Protein AF-A0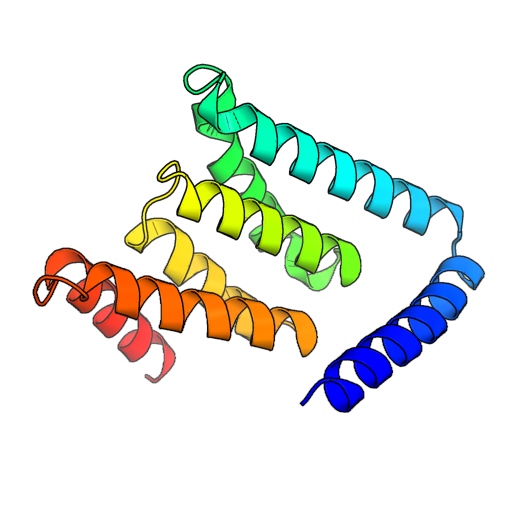A9P3KG91-F1 (afdb_monomer)

Structure (mmCIF, N/CA/C/O backbone):
data_AF-A0A9P3KG91-F1
#
_entry.id   AF-A0A9P3KG91-F1
#
loop_
_atom_site.group_PDB
_atom_site.id
_atom_site.type_symbol
_atom_site.label_atom_id
_atom_site.label_alt_id
_atom_site.label_comp_id
_atom_site.label_asym_id
_atom_site.label_entity_id
_atom_site.label_seq_id
_atom_site.pdbx_PDB_ins_code
_atom_site.Cartn_x
_atom_site.Cartn_y
_atom_site.Cartn_z
_atom_site.occupancy
_atom_site.B_iso_or_equiv
_atom_site.auth_seq_id
_atom_site.auth_comp_id
_atom_site.auth_asym_id
_atom_site.auth_atom_id
_atom_site.pdbx_PDB_model_num
ATOM 1 N N . MET A 1 1 ? 12.345 22.957 4.078 1.00 44.72 1 MET A N 1
ATOM 2 C CA . MET A 1 1 ? 11.760 21.633 3.743 1.00 44.72 1 MET A CA 1
ATOM 3 C C . MET A 1 1 ? 11.372 21.457 2.267 1.00 44.72 1 MET A C 1
ATOM 5 O O . MET A 1 1 ? 11.384 20.320 1.821 1.00 44.72 1 MET A O 1
ATOM 9 N N . ALA A 1 2 ? 11.092 22.513 1.487 1.00 42.31 2 ALA A N 1
ATOM 10 C CA . ALA A 1 2 ? 10.713 22.384 0.067 1.00 42.31 2 ALA A CA 1
ATOM 11 C C . ALA A 1 2 ? 11.855 21.933 -0.880 1.00 42.31 2 ALA A C 1
ATOM 13 O O . ALA A 1 2 ? 11.614 21.184 -1.823 1.00 42.31 2 ALA A O 1
ATOM 14 N N . ALA A 1 3 ? 13.110 22.306 -0.598 1.00 40.12 3 ALA A N 1
ATOM 15 C CA . ALA A 1 3 ? 14.257 21.989 -1.463 1.00 40.12 3 ALA A CA 1
ATOM 16 C C . ALA A 1 3 ? 14.585 20.481 -1.558 1.00 40.12 3 ALA A C 1
ATOM 18 O O . ALA A 1 3 ? 15.027 20.007 -2.601 1.00 40.12 3 ALA A O 1
ATOM 19 N N . ALA A 1 4 ? 14.312 19.706 -0.501 1.00 43.53 4 ALA A N 1
ATOM 20 C CA . ALA A 1 4 ? 14.566 18.261 -0.479 1.00 43.53 4 ALA A CA 1
ATOM 21 C C . ALA A 1 4 ? 13.534 17.450 -1.289 1.00 43.53 4 ALA A C 1
ATOM 23 O O . ALA A 1 4 ? 13.843 16.362 -1.766 1.00 43.53 4 ALA A O 1
ATOM 24 N N . ALA A 1 5 ? 12.315 17.976 -1.463 1.00 45.81 5 ALA A N 1
ATOM 25 C CA . ALA A 1 5 ? 11.298 17.362 -2.318 1.00 45.81 5 ALA A CA 1
ATOM 26 C C . ALA A 1 5 ? 11.582 17.628 -3.809 1.00 45.81 5 ALA A C 1
ATOM 28 O O . ALA A 1 5 ? 11.391 16.745 -4.640 1.00 45.81 5 ALA A O 1
ATOM 29 N N . ALA A 1 6 ? 12.112 18.813 -4.135 1.00 44.47 6 ALA A N 1
ATOM 30 C CA . ALA A 1 6 ? 12.484 19.181 -5.500 1.00 44.47 6 ALA A CA 1
ATOM 31 C C . ALA A 1 6 ? 13.698 18.389 -6.026 1.00 44.47 6 ALA A C 1
ATOM 33 O O . ALA A 1 6 ? 13.702 17.977 -7.185 1.00 44.47 6 ALA A O 1
ATOM 34 N N . SER A 1 7 ? 14.704 18.110 -5.182 1.00 46.62 7 SER A N 1
ATOM 35 C CA . SER A 1 7 ? 15.868 17.316 -5.612 1.00 46.62 7 SER A CA 1
ATOM 36 C C . SER A 1 7 ? 15.528 15.837 -5.840 1.00 46.62 7 SER A C 1
ATOM 38 O O . SER A 1 7 ? 16.152 15.194 -6.681 1.00 46.62 7 SER A O 1
ATOM 40 N N . ALA A 1 8 ? 14.521 15.305 -5.134 1.00 53.03 8 ALA A N 1
ATOM 41 C CA . ALA A 1 8 ? 13.988 13.969 -5.392 1.00 53.03 8 ALA A CA 1
ATOM 42 C C . ALA A 1 8 ? 13.298 13.903 -6.765 1.00 53.03 8 ALA A C 1
ATOM 44 O O . ALA A 1 8 ? 13.5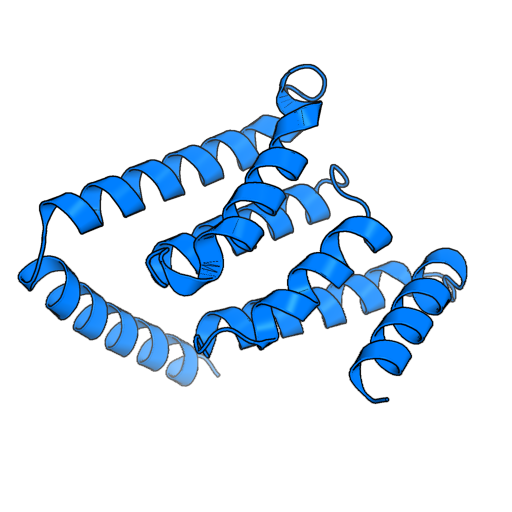84 12.998 -7.543 1.00 53.03 8 ALA A O 1
ATOM 45 N N . ALA A 1 9 ? 12.489 14.914 -7.103 1.00 55.16 9 ALA A N 1
ATOM 46 C CA . ALA A 1 9 ? 11.792 14.984 -8.386 1.00 55.16 9 ALA A CA 1
ATOM 47 C C . ALA A 1 9 ? 12.746 15.094 -9.591 1.00 55.16 9 ALA A C 1
ATOM 49 O O . ALA A 1 9 ? 12.507 14.465 -10.617 1.00 55.16 9 ALA A O 1
ATOM 50 N N . LEU A 1 10 ? 13.843 15.855 -9.477 1.00 52.62 10 LEU A N 1
ATOM 51 C CA . LEU A 1 10 ? 14.812 16.020 -10.572 1.00 52.62 10 LEU A CA 1
ATOM 52 C C . LEU A 1 10 ? 15.650 14.750 -10.810 1.00 52.62 10 LEU A C 1
ATOM 54 O O . LEU A 1 10 ? 15.933 14.393 -11.953 1.00 52.62 10 LEU A O 1
ATOM 58 N N . GLY A 1 11 ? 16.007 14.044 -9.731 1.00 59.59 11 GLY A N 1
ATOM 59 C CA . GLY A 1 11 ? 16.664 12.737 -9.807 1.00 59.59 11 GLY A CA 1
ATOM 60 C C . GLY A 1 11 ? 15.753 11.660 -10.401 1.00 59.59 11 GLY A C 1
ATOM 61 O O . GLY A 1 11 ? 16.201 10.875 -11.237 1.00 59.59 11 GLY A O 1
ATOM 62 N N . ASP A 1 12 ? 14.468 11.674 -10.038 1.00 64.44 12 ASP A N 1
ATOM 63 C CA . ASP A 1 12 ? 13.455 10.815 -10.651 1.00 64.44 12 ASP A CA 1
ATOM 64 C C . ASP A 1 12 ? 13.302 11.124 -12.146 1.00 64.44 12 ASP A C 1
ATOM 66 O O . ASP A 1 12 ? 13.239 10.195 -12.946 1.00 64.44 12 ASP A O 1
ATOM 70 N N . LEU A 1 13 ? 13.325 12.403 -12.547 1.00 64.19 13 LEU A N 1
ATOM 71 C CA . LEU A 1 13 ? 13.203 12.821 -13.949 1.00 64.19 13 LEU A CA 1
ATOM 72 C C . LEU A 1 13 ? 14.382 12.347 -14.818 1.00 64.19 13 LEU A C 1
ATOM 74 O O . LEU A 1 13 ? 14.179 11.908 -15.947 1.00 64.19 13 LEU A O 1
ATOM 78 N N . LEU A 1 14 ? 15.610 12.402 -14.297 1.00 65.38 14 LEU A N 1
ATOM 79 C CA . LEU A 1 14 ? 16.804 11.924 -15.004 1.00 65.38 14 LEU A CA 1
ATOM 80 C C . LEU A 1 14 ? 16.838 10.395 -15.123 1.00 65.38 14 LEU A C 1
ATOM 82 O O . LEU A 1 14 ? 17.196 9.866 -16.177 1.00 65.38 14 LEU A O 1
ATOM 86 N N . LEU A 1 15 ? 16.426 9.679 -14.072 1.00 64.94 15 LEU A N 1
ATOM 87 C CA . LEU A 1 15 ? 16.254 8.225 -14.129 1.00 64.94 15 LEU A CA 1
ATOM 88 C C . LEU A 1 15 ? 15.154 7.835 -15.122 1.00 64.94 15 LEU A C 1
ATOM 90 O O . LEU A 1 15 ? 15.358 6.932 -15.929 1.00 64.94 15 LEU A O 1
ATOM 94 N N . LEU A 1 16 ? 14.040 8.568 -15.126 1.00 62.56 16 LEU A N 1
ATOM 95 C CA . LEU A 1 16 ? 12.936 8.411 -16.073 1.00 62.56 16 LEU A CA 1
ATOM 96 C C . LEU A 1 16 ? 13.380 8.611 -17.523 1.00 62.56 16 LEU A C 1
ATOM 98 O O . LEU A 1 16 ? 13.061 7.793 -18.381 1.00 62.56 16 LEU A O 1
ATOM 102 N N . GLN A 1 17 ? 14.168 9.651 -17.800 1.00 63.22 17 GLN A N 1
ATOM 103 C CA . GLN A 1 17 ? 14.745 9.873 -19.127 1.00 63.22 17 GLN A CA 1
ATOM 104 C C . GLN A 1 17 ? 15.711 8.753 -19.539 1.00 63.22 17 GLN A C 1
ATOM 106 O O . GLN A 1 17 ? 15.759 8.384 -20.711 1.00 63.22 17 GLN A O 1
ATOM 111 N N . GLY A 1 18 ? 16.473 8.197 -18.593 1.00 65.00 18 GLY A N 1
ATOM 112 C CA . GLY A 1 18 ? 17.359 7.057 -18.839 1.00 65.00 18 GLY A CA 1
ATOM 113 C C . GLY A 1 18 ? 16.609 5.751 -19.127 1.00 65.00 18 GLY A C 1
ATOM 114 O O . GLY A 1 18 ? 17.042 4.978 -19.979 1.00 65.00 18 GLY A O 1
ATOM 115 N N . GLN A 1 19 ? 15.478 5.517 -18.458 1.00 60.00 19 GLN A N 1
ATOM 116 C CA . GLN A 1 19 ? 14.637 4.331 -18.657 1.00 60.00 19 GLN A CA 1
ATOM 117 C C . GLN A 1 19 ? 13.824 4.413 -19.954 1.00 60.00 19 GLN A C 1
ATOM 119 O O . GLN A 1 19 ? 13.860 3.467 -20.738 1.00 60.00 19 GLN A O 1
ATOM 124 N N . ALA A 1 20 ? 13.230 5.573 -20.257 1.00 58.66 20 ALA A N 1
ATOM 125 C CA . ALA A 1 20 ? 12.562 5.826 -21.536 1.00 58.66 20 ALA A CA 1
ATOM 126 C C . ALA A 1 20 ? 13.513 5.708 -22.745 1.00 58.66 20 ALA A C 1
ATOM 128 O O . ALA A 1 20 ? 13.070 5.440 -23.854 1.00 58.66 20 ALA A O 1
ATOM 129 N N . LYS A 1 21 ? 14.828 5.888 -22.552 1.00 59.41 21 LYS A N 1
ATOM 130 C CA . LYS A 1 21 ? 15.834 5.686 -23.608 1.00 59.41 21 LYS A CA 1
ATOM 131 C C . LYS A 1 21 ? 16.197 4.218 -23.868 1.00 59.41 21 LYS A C 1
ATOM 133 O O . LYS A 1 21 ? 16.748 3.946 -24.929 1.00 59.41 21 LYS A O 1
ATOM 138 N N . ARG A 1 22 ? 15.966 3.297 -22.922 1.00 66.06 22 ARG A N 1
ATOM 139 C CA . ARG A 1 22 ? 16.331 1.870 -23.066 1.00 66.06 22 ARG A CA 1
ATOM 140 C C . ARG A 1 22 ? 15.218 1.035 -23.694 1.00 66.06 22 ARG A C 1
ATOM 142 O O . ARG A 1 22 ? 15.528 0.183 -24.515 1.00 66.06 22 ARG A O 1
ATOM 149 N N . ASP A 1 23 ? 13.971 1.302 -23.317 1.00 75.44 23 ASP A N 1
ATOM 150 C CA . ASP A 1 23 ? 12.772 0.722 -23.928 1.00 75.44 23 ASP A CA 1
ATOM 151 C C . ASP A 1 23 ? 11.595 1.710 -23.779 1.00 75.44 23 ASP A C 1
ATOM 153 O O . ASP A 1 23 ? 10.930 1.746 -22.738 1.00 75.44 23 ASP A O 1
ATOM 157 N N . PRO A 1 24 ? 11.392 2.601 -24.765 1.00 75.38 24 PRO A N 1
ATOM 158 C CA . PRO A 1 24 ? 10.370 3.639 -24.688 1.00 75.38 24 PRO A CA 1
ATOM 159 C C . PRO A 1 24 ? 8.939 3.096 -24.739 1.00 75.38 24 PRO A C 1
ATOM 161 O O . PRO A 1 24 ? 8.061 3.725 -24.149 1.00 75.38 24 PRO A O 1
ATOM 164 N N . GLU A 1 25 ? 8.695 1.977 -25.426 1.00 79.38 25 GLU A N 1
ATOM 165 C CA . GLU A 1 25 ? 7.342 1.427 -25.582 1.00 79.38 25 GLU A CA 1
ATOM 166 C C . GLU A 1 25 ? 6.915 0.666 -24.323 1.00 79.38 25 GLU A C 1
ATOM 168 O O . GLU A 1 25 ? 5.877 0.995 -23.753 1.00 79.38 25 GLU A O 1
ATOM 173 N N . GLY A 1 26 ? 7.761 -0.218 -23.776 1.00 81.00 26 GLY A N 1
ATOM 174 C CA . GLY A 1 26 ? 7.441 -0.919 -22.523 1.00 81.00 26 GLY A CA 1
ATOM 175 C C . GLY A 1 26 ? 7.204 0.038 -21.344 1.00 81.00 26 GLY A C 1
ATOM 176 O O . GLY A 1 26 ? 6.294 -0.148 -20.535 1.00 81.00 26 GLY A O 1
ATOM 177 N N . TYR A 1 27 ? 7.956 1.143 -21.278 1.00 82.00 27 TYR A N 1
ATOM 178 C CA . TYR A 1 27 ? 7.719 2.181 -20.272 1.00 82.00 27 TYR A CA 1
ATOM 179 C C . TYR A 1 27 ? 6.366 2.900 -20.453 1.00 82.00 27 TYR A C 1
ATOM 181 O O . TYR A 1 27 ? 5.729 3.276 -19.462 1.00 82.00 27 TYR A O 1
ATOM 189 N N . ARG A 1 28 ? 5.923 3.127 -21.698 1.00 85.12 28 ARG A N 1
ATOM 190 C CA . ARG A 1 28 ? 4.608 3.728 -21.979 1.00 85.12 28 ARG A CA 1
ATOM 191 C C . ARG A 1 28 ? 3.483 2.798 -21.555 1.00 85.12 28 ARG A C 1
ATOM 193 O O . ARG A 1 28 ? 2.586 3.267 -20.863 1.00 85.12 28 ARG A O 1
ATOM 200 N N . GLU A 1 29 ? 3.578 1.513 -21.880 1.00 88.50 29 GLU A N 1
ATOM 201 C CA . GLU A 1 29 ? 2.587 0.503 -21.491 1.00 88.50 29 GLU A CA 1
ATOM 202 C C . GLU A 1 29 ? 2.428 0.432 -19.964 1.00 88.50 29 GLU A C 1
ATOM 204 O O . GLU A 1 29 ? 1.316 0.547 -19.443 1.00 88.50 29 GLU A O 1
ATOM 209 N N . ASP A 1 30 ? 3.540 0.362 -19.222 1.00 89.38 30 ASP A N 1
ATOM 210 C CA . ASP A 1 30 ? 3.531 0.374 -17.753 1.00 89.38 30 ASP A CA 1
ATOM 211 C C . ASP A 1 30 ? 2.898 1.649 -17.178 1.00 89.38 30 ASP A C 1
ATOM 213 O O . ASP A 1 30 ? 2.228 1.626 -16.138 1.00 89.38 30 ASP A O 1
ATOM 217 N N . LYS A 1 31 ? 3.134 2.790 -17.831 1.00 89.12 31 LYS A N 1
ATOM 218 C CA . LYS A 1 31 ? 2.568 4.074 -17.419 1.00 89.12 31 LYS A CA 1
ATOM 219 C C . L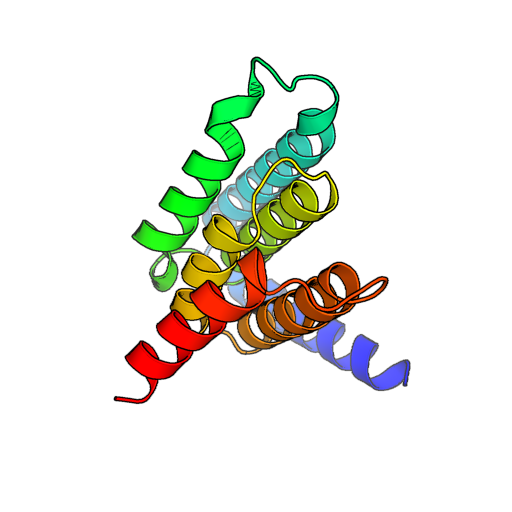YS A 1 31 ? 1.067 4.120 -17.676 1.00 89.12 31 LYS A C 1
ATOM 221 O O . LYS A 1 31 ? 0.326 4.491 -16.771 1.00 89.12 31 LYS A O 1
ATOM 226 N N . GLU A 1 32 ? 0.625 3.752 -18.871 1.00 92.75 32 GLU A N 1
ATOM 227 C CA . GLU A 1 32 ? -0.790 3.728 -19.249 1.00 92.75 32 GLU A CA 1
ATOM 228 C C . GLU A 1 32 ? -1.582 2.767 -18.365 1.00 92.75 32 GLU A C 1
ATOM 230 O O . GLU A 1 32 ? -2.648 3.122 -17.860 1.00 92.75 32 GLU A O 1
ATOM 235 N N . PHE A 1 33 ? -1.019 1.591 -18.085 1.00 94.25 33 PHE A N 1
ATOM 236 C CA . PHE A 1 33 ? -1.607 0.643 -17.151 1.00 94.25 33 PHE A CA 1
ATOM 237 C C . PHE A 1 33 ? -1.703 1.224 -15.733 1.00 94.25 33 PHE A C 1
ATOM 239 O O . PHE A 1 33 ? -2.761 1.162 -15.105 1.00 94.25 33 PHE A O 1
ATOM 246 N N . GLY A 1 34 ? -0.632 1.848 -15.231 1.00 94.38 34 GLY A N 1
ATOM 247 C CA . GLY A 1 34 ? -0.647 2.523 -13.931 1.00 94.38 34 GLY A CA 1
ATOM 248 C C . GLY A 1 34 ? -1.704 3.631 -13.841 1.00 94.38 34 GLY A C 1
ATOM 249 O O . GLY A 1 34 ? -2.443 3.700 -12.856 1.00 94.38 34 GLY A O 1
ATOM 250 N N . ASP A 1 35 ? -1.822 4.451 -14.886 1.00 93.81 35 ASP A N 1
ATOM 251 C CA . ASP A 1 35 ? -2.810 5.528 -14.980 1.00 93.81 35 ASP A CA 1
ATOM 252 C C . ASP A 1 35 ? -4.247 4.969 -15.005 1.00 93.81 35 ASP A C 1
ATOM 254 O O . ASP A 1 35 ? -5.128 5.500 -14.321 1.00 93.81 35 ASP A O 1
ATOM 258 N N . LEU A 1 36 ? -4.481 3.853 -15.705 1.00 95.75 36 LEU A N 1
ATOM 259 C CA . LEU A 1 36 ? -5.773 3.163 -15.726 1.00 95.75 36 LEU A CA 1
ATOM 260 C C . LEU A 1 36 ? -6.149 2.608 -14.345 1.00 95.75 36 LEU A C 1
ATOM 262 O O . LEU A 1 36 ? -7.272 2.814 -13.882 1.00 95.75 36 LEU A O 1
ATOM 266 N N . VAL A 1 37 ? -5.217 1.946 -13.651 1.00 96.00 37 VAL A N 1
ATOM 267 C CA . VAL A 1 37 ? -5.455 1.443 -12.286 1.00 96.00 37 VAL A CA 1
ATOM 268 C C . VAL A 1 37 ? -5.785 2.599 -11.339 1.00 96.00 37 VAL A C 1
ATOM 270 O O . VAL A 1 37 ? -6.706 2.494 -10.525 1.00 96.00 37 VAL A O 1
ATOM 273 N N . MET A 1 38 ? -5.078 3.725 -11.455 1.00 95.25 38 MET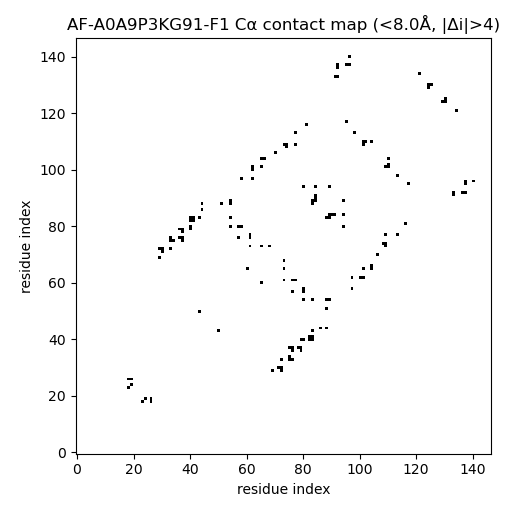 A N 1
ATOM 274 C CA . MET A 1 38 ? -5.355 4.915 -10.652 1.00 95.25 38 MET A CA 1
ATOM 275 C C . MET A 1 38 ? -6.742 5.493 -10.949 1.00 95.25 38 MET A C 1
ATOM 277 O O . MET A 1 38 ? -7.476 5.843 -10.023 1.00 95.25 38 MET A O 1
ATOM 281 N N . PHE A 1 39 ? -7.124 5.562 -12.224 1.00 95.31 39 PHE A N 1
ATOM 282 C CA . PHE A 1 39 ? -8.448 6.006 -12.647 1.00 95.31 39 PHE A CA 1
ATOM 283 C C . PHE A 1 39 ? -9.556 5.120 -12.060 1.00 95.31 39 PHE A C 1
ATOM 285 O O . PHE A 1 39 ? -10.492 5.624 -11.435 1.00 95.31 39 PHE A O 1
ATOM 292 N N . LEU A 1 40 ? -9.414 3.796 -12.153 1.00 94.25 40 LEU A N 1
ATOM 293 C CA . LEU A 1 40 ? -10.360 2.854 -11.550 1.00 94.25 40 LEU A CA 1
ATOM 294 C C . LEU A 1 40 ? -10.430 3.010 -10.025 1.00 94.25 40 LEU A C 1
ATOM 296 O O . LEU A 1 40 ? -11.523 3.038 -9.455 1.00 94.25 40 LEU A O 1
ATOM 300 N N . ALA A 1 41 ? -9.293 3.213 -9.354 1.00 94.19 41 ALA A N 1
ATOM 301 C CA . ALA A 1 41 ? -9.258 3.466 -7.914 1.00 94.19 41 ALA A CA 1
ATOM 302 C C . ALA A 1 41 ? -9.999 4.756 -7.510 1.00 94.19 41 ALA A C 1
ATOM 304 O O . ALA A 1 41 ? -10.586 4.818 -6.426 1.00 94.19 41 ALA A O 1
ATOM 305 N N . GLN A 1 42 ? -10.012 5.779 -8.372 1.00 93.31 42 GLN A N 1
ATOM 306 C CA . GLN A 1 42 ? -10.794 7.002 -8.161 1.00 93.31 42 GLN A CA 1
ATOM 307 C C . GLN A 1 42 ? -12.301 6.780 -8.344 1.00 93.31 42 GLN A C 1
ATOM 309 O O . GLN A 1 42 ? -13.093 7.408 -7.638 1.00 93.31 42 GLN A O 1
ATOM 314 N N . LEU A 1 43 ? -12.697 5.880 -9.249 1.00 93.19 43 LEU A N 1
ATOM 315 C CA . LEU A 1 43 ? -14.098 5.541 -9.517 1.00 93.19 43 LEU A CA 1
ATOM 316 C C . LEU A 1 43 ? -14.695 4.527 -8.534 1.00 93.19 43 LEU A C 1
ATOM 318 O O . LEU A 1 43 ? -15.913 4.493 -8.346 1.00 93.19 43 LEU A O 1
ATOM 322 N N . ALA A 1 44 ? -13.853 3.741 -7.864 1.00 91.19 44 ALA A N 1
ATOM 323 C CA . ALA A 1 44 ? -14.245 2.718 -6.900 1.00 91.19 44 ALA A CA 1
ATOM 324 C C . ALA A 1 44 ? -15.346 3.125 -5.884 1.00 91.19 44 ALA A C 1
ATOM 326 O O . ALA A 1 44 ? -16.263 2.329 -5.672 1.00 91.19 44 ALA A O 1
ATOM 327 N N . PRO A 1 45 ? -15.355 4.332 -5.269 1.00 89.00 45 PRO A N 1
ATOM 328 C CA . PRO A 1 45 ? -16.429 4.724 -4.351 1.00 89.00 45 PRO A CA 1
ATOM 329 C C . PRO A 1 45 ? -17.806 4.890 -5.013 1.00 89.00 45 PRO A C 1
ATOM 331 O O . PRO A 1 45 ? -18.811 4.745 -4.319 1.00 89.00 45 PRO A O 1
ATOM 334 N N . PHE A 1 46 ? -17.865 5.182 -6.315 1.00 91.50 46 PHE A N 1
ATOM 335 C CA . PHE A 1 46 ? -19.119 5.350 -7.058 1.00 91.50 46 PHE A CA 1
ATOM 336 C C . PHE A 1 46 ? -19.680 4.012 -7.556 1.00 91.50 46 PHE A C 1
ATOM 338 O O . PHE A 1 46 ? -20.893 3.858 -7.661 1.00 91.50 46 PHE A O 1
ATOM 345 N N . TYR A 1 47 ? -18.812 3.021 -7.783 1.00 91.31 47 TYR A N 1
ATOM 346 C CA . TYR A 1 47 ? -19.170 1.708 -8.329 1.00 91.31 47 TYR A CA 1
ATOM 347 C C . TYR A 1 47 ? -18.814 0.558 -7.377 1.00 91.31 47 TYR A C 1
ATOM 349 O O . TYR A 1 47 ? -18.217 -0.435 -7.786 1.00 91.31 47 TYR A O 1
ATOM 357 N N . ARG A 1 48 ? -19.191 0.664 -6.095 1.00 86.56 48 ARG A N 1
ATOM 358 C CA . ARG A 1 48 ? -18.781 -0.300 -5.050 1.00 86.56 48 ARG A CA 1
ATOM 359 C C . ARG A 1 48 ? -19.104 -1.762 -5.370 1.00 86.56 48 ARG A C 1
ATOM 361 O O . ARG A 1 48 ? -18.295 -2.626 -5.067 1.00 86.56 48 ARG A O 1
ATOM 368 N N . ALA A 1 49 ? -20.263 -2.033 -5.973 1.00 87.88 49 ALA A N 1
ATOM 369 C CA . ALA A 1 49 ? -20.669 -3.396 -6.318 1.00 87.88 49 ALA A CA 1
ATOM 370 C C . ALA A 1 49 ? -19.793 -3.996 -7.430 1.00 87.88 49 ALA A C 1
ATOM 372 O O . ALA A 1 49 ? -19.331 -5.124 -7.306 1.00 87.88 49 ALA A O 1
ATOM 373 N N . ALA A 1 50 ? -19.517 -3.222 -8.484 1.00 87.81 50 ALA A N 1
ATOM 374 C CA . ALA A 1 50 ? -18.668 -3.661 -9.590 1.00 87.81 50 ALA A CA 1
ATOM 375 C C . ALA A 1 50 ? -17.178 -3.717 -9.202 1.00 87.81 50 ALA A C 1
ATOM 377 O O . ALA A 1 50 ? -16.430 -4.521 -9.742 1.00 87.81 50 ALA A O 1
ATOM 378 N N . MET A 1 51 ? -16.751 -2.885 -8.247 1.00 89.44 51 MET A N 1
ATOM 379 C CA . MET A 1 51 ? -15.351 -2.732 -7.832 1.00 89.44 51 MET A CA 1
ATOM 380 C C . MET A 1 51 ? -15.011 -3.488 -6.540 1.00 89.44 51 MET A C 1
ATOM 382 O O . MET A 1 51 ? -13.978 -3.223 -5.932 1.00 89.44 51 MET A O 1
ATOM 386 N N . ALA A 1 52 ? -15.854 -4.427 -6.100 1.00 87.88 52 ALA A N 1
ATOM 387 C CA . ALA A 1 52 ? -15.623 -5.178 -4.865 1.00 87.88 52 ALA A CA 1
ATOM 388 C C . ALA A 1 52 ? -14.359 -6.062 -4.930 1.00 87.88 52 ALA A C 1
ATOM 390 O O . ALA A 1 52 ? -13.639 -6.170 -3.941 1.00 87.88 52 ALA A O 1
ATOM 391 N N . GLY A 1 53 ? -14.068 -6.657 -6.095 1.00 90.19 53 GLY A N 1
ATOM 392 C CA . GLY A 1 53 ? -12.882 -7.501 -6.313 1.00 90.19 53 GLY A CA 1
ATOM 393 C C . GLY A 1 53 ? -11.599 -6.724 -6.627 1.00 90.19 53 GLY A C 1
ATOM 394 O O . GLY A 1 53 ? -10.500 -7.191 -6.328 1.00 90.19 53 GLY A O 1
ATOM 395 N N . PHE A 1 54 ? -11.731 -5.501 -7.145 1.00 93.44 54 PHE A N 1
ATOM 396 C CA . PHE A 1 54 ? -10.617 -4.702 -7.657 1.00 93.44 54 PHE A CA 1
ATOM 397 C C . PHE A 1 54 ? -9.467 -4.486 -6.651 1.00 93.44 54 PHE A C 1
ATOM 399 O O . PHE A 1 54 ? -8.309 -4.700 -7.016 1.00 93.44 54 PHE A O 1
ATOM 406 N N . PRO A 1 55 ? -9.714 -4.131 -5.371 1.00 92.12 55 PRO A N 1
ATOM 407 C CA . PRO A 1 55 ? -8.632 -4.000 -4.399 1.00 92.12 55 PRO A CA 1
ATOM 408 C C . PRO A 1 55 ? -7.849 -5.304 -4.190 1.00 92.12 55 PRO A C 1
ATOM 410 O O . PRO A 1 55 ? -6.630 -5.268 -4.031 1.00 92.12 55 PRO A O 1
ATOM 413 N N . GLY A 1 56 ? -8.540 -6.448 -4.204 1.00 92.62 56 GLY A N 1
ATOM 414 C CA . GLY A 1 56 ? -7.934 -7.773 -4.073 1.00 92.62 56 GLY A CA 1
ATOM 415 C C . GLY A 1 56 ? -7.047 -8.123 -5.264 1.00 92.62 56 GLY A C 1
ATOM 416 O O . GLY A 1 56 ? -5.920 -8.575 -5.075 1.00 92.62 56 GLY A O 1
ATOM 417 N N . GLU A 1 57 ? -7.514 -7.837 -6.478 1.00 93.75 57 GLU A N 1
ATOM 418 C CA . GLU A 1 57 ? -6.751 -8.044 -7.713 1.00 93.75 57 GLU A CA 1
ATOM 419 C C . GLU A 1 57 ? -5.475 -7.197 -7.743 1.00 93.75 57 GLU A C 1
ATOM 421 O O . GLU A 1 57 ? -4.394 -7.712 -8.025 1.00 93.75 57 GLU A O 1
ATOM 426 N N . VAL A 1 58 ? -5.565 -5.917 -7.365 1.00 94.06 58 VAL A N 1
ATOM 427 C CA . VAL A 1 58 ? -4.396 -5.023 -7.300 1.00 94.06 58 VAL A CA 1
ATOM 428 C C . VAL A 1 58 ? -3.398 -5.499 -6.237 1.00 94.06 58 VAL A C 1
ATOM 430 O O . VAL A 1 58 ? -2.186 -5.456 -6.461 1.00 94.06 58 VAL A O 1
ATOM 433 N N . MET A 1 59 ? -3.882 -5.984 -5.086 1.00 93.12 59 MET A N 1
ATOM 434 C CA . MET A 1 59 ? -3.023 -6.575 -4.053 1.00 93.12 59 MET A CA 1
ATOM 435 C C . MET A 1 59 ? -2.312 -7.836 -4.554 1.00 93.12 59 MET A C 1
ATOM 437 O O . MET A 1 59 ? -1.104 -7.966 -4.347 1.00 93.12 59 MET A O 1
ATOM 441 N N . ALA A 1 60 ? -3.033 -8.739 -5.220 1.00 92.50 60 ALA A N 1
ATOM 442 C CA . ALA A 1 60 ? -2.477 -9.971 -5.770 1.00 92.50 60 ALA A CA 1
ATOM 443 C C . ALA A 1 60 ? -1.424 -9.680 -6.847 1.00 92.50 60 ALA A C 1
ATOM 445 O O . ALA A 1 60 ? -0.317 -10.210 -6.782 1.00 92.50 60 ALA A O 1
ATOM 446 N N . LEU A 1 61 ? -1.726 -8.771 -7.778 1.00 92.62 61 LEU A N 1
ATOM 447 C CA . LEU A 1 61 ? -0.801 -8.333 -8.822 1.00 92.62 61 LEU A CA 1
ATOM 448 C C . LEU A 1 61 ? 0.505 -7.797 -8.224 1.00 92.62 61 LEU A C 1
ATOM 450 O O . LEU A 1 61 ? 1.597 -8.208 -8.624 1.00 92.62 61 LEU A O 1
ATOM 454 N N . LEU A 1 62 ? 0.391 -6.899 -7.240 1.00 91.19 62 LEU A N 1
ATOM 455 C CA . LEU A 1 62 ? 1.553 -6.284 -6.613 1.00 91.19 62 LEU A CA 1
ATOM 456 C C . LEU A 1 62 ? 2.384 -7.302 -5.828 1.00 91.19 62 LEU A C 1
ATOM 458 O O . LEU A 1 62 ? 3.597 -7.160 -5.795 1.00 91.19 62 LEU A O 1
ATOM 462 N N . GLN A 1 63 ? 1.771 -8.315 -5.208 1.00 87.75 63 GLN A N 1
ATOM 463 C CA . GLN A 1 63 ? 2.503 -9.358 -4.484 1.00 87.75 63 GLN A CA 1
ATOM 464 C C . GLN A 1 63 ? 3.181 -10.371 -5.404 1.00 87.75 63 GLN A C 1
ATOM 466 O O . GLN A 1 63 ? 4.335 -10.719 -5.161 1.00 87.75 63 GLN A O 1
ATOM 471 N N . SER A 1 64 ? 2.484 -10.838 -6.439 1.00 88.69 64 SER A N 1
ATOM 472 C CA . SER A 1 64 ? 2.982 -11.895 -7.323 1.00 88.69 64 SER A CA 1
ATOM 473 C C . SER A 1 64 ? 4.104 -11.424 -8.244 1.00 88.69 64 SER A C 1
ATOM 475 O O . SER A 1 64 ? 4.968 -12.218 -8.606 1.00 88.69 64 SER A O 1
ATOM 477 N N . HIS A 1 65 ? 4.119 -10.140 -8.613 1.00 87.00 65 HIS A N 1
ATOM 478 C CA . HIS A 1 65 ? 5.040 -9.619 -9.629 1.00 87.00 65 HIS A CA 1
ATOM 479 C C . HIS A 1 65 ? 5.948 -8.496 -9.124 1.00 87.00 65 HIS A C 1
ATOM 481 O O . HIS A 1 65 ? 6.552 -7.784 -9.926 1.00 87.00 65 HIS A O 1
ATOM 487 N N . VAL A 1 66 ? 6.087 -8.326 -7.806 1.00 84.25 66 VAL A N 1
ATOM 488 C CA . VAL A 1 66 ? 6.797 -7.176 -7.225 1.00 84.25 66 VAL A CA 1
ATOM 489 C C . VAL A 1 66 ? 8.237 -7.015 -7.722 1.00 84.25 66 VAL A C 1
ATOM 491 O O . VAL A 1 66 ? 8.713 -5.889 -7.853 1.00 84.25 66 VAL A O 1
ATOM 494 N N . ASP A 1 67 ? 8.926 -8.114 -8.022 1.00 84.31 67 ASP A N 1
ATOM 495 C CA . ASP A 1 67 ? 10.324 -8.091 -8.458 1.00 84.31 67 ASP A CA 1
ATOM 496 C C . ASP A 1 67 ? 10.469 -7.758 -9.949 1.00 84.31 67 ASP A C 1
ATOM 498 O O . ASP A 1 67 ? 11.458 -7.139 -10.345 1.00 84.31 67 ASP A O 1
ATOM 502 N N . VAL A 1 68 ? 9.454 -8.100 -10.751 1.00 87.31 68 VAL A N 1
ATOM 503 C CA . VAL A 1 68 ? 9.435 -7.933 -12.214 1.00 87.31 68 VAL A CA 1
ATOM 504 C C . VAL A 1 68 ? 8.878 -6.570 -12.619 1.00 87.31 68 VAL A C 1
ATOM 506 O O . VAL A 1 68 ? 9.378 -5.956 -13.556 1.00 87.31 68 VAL A O 1
ATOM 509 N N . LEU A 1 69 ? 7.873 -6.066 -11.895 1.00 87.62 69 LEU A N 1
ATOM 510 C CA . LEU A 1 69 ? 7.210 -4.798 -12.208 1.00 87.62 69 LEU A CA 1
ATOM 511 C C . LEU A 1 69 ? 8.202 -3.638 -12.233 1.00 87.62 69 LEU A C 1
ATOM 513 O O . LEU A 1 69 ? 9.118 -3.580 -11.415 1.00 87.62 69 LEU A O 1
ATOM 517 N N . HIS A 1 70 ? 7.985 -2.646 -13.085 1.00 88.19 70 HIS A N 1
ATOM 518 C CA . HIS A 1 70 ? 8.814 -1.450 -13.078 1.00 88.19 70 HIS A CA 1
ATOM 519 C C . HIS A 1 70 ? 8.645 -0.642 -11.768 1.00 88.19 70 HIS A C 1
ATOM 521 O O . HIS A 1 70 ? 7.523 -0.527 -11.264 1.00 88.19 70 HIS A O 1
ATOM 527 N N . PRO A 1 71 ? 9.705 -0.032 -11.191 1.00 88.44 71 PRO A N 1
ATOM 528 C CA . PRO A 1 71 ? 9.607 0.709 -9.926 1.00 88.44 71 PRO A CA 1
ATOM 529 C C . PRO A 1 71 ? 8.532 1.805 -9.922 1.00 88.44 71 PRO A C 1
ATOM 531 O O . PRO A 1 71 ? 7.827 1.988 -8.932 1.00 88.44 71 PRO A O 1
ATOM 534 N N . MET A 1 72 ? 8.354 2.510 -11.044 1.00 88.88 72 MET A N 1
ATOM 535 C CA . MET A 1 72 ? 7.273 3.491 -11.190 1.00 88.88 72 MET A CA 1
ATOM 536 C C . MET A 1 72 ? 5.893 2.838 -11.032 1.00 88.88 72 MET A C 1
ATOM 538 O O . MET A 1 72 ? 5.069 3.345 -10.269 1.00 88.88 72 MET A O 1
ATOM 542 N N . LEU A 1 73 ? 5.656 1.713 -11.712 1.00 91.31 73 LEU A N 1
ATOM 543 C CA . LEU A 1 73 ? 4.380 1.009 -11.666 1.00 91.31 73 LEU A CA 1
ATOM 544 C C . LEU A 1 73 ? 4.112 0.443 -10.263 1.00 91.31 73 LEU A C 1
ATOM 546 O O . LEU A 1 73 ? 3.025 0.637 -9.728 1.00 91.31 73 LEU A O 1
ATOM 550 N N . ARG A 1 74 ? 5.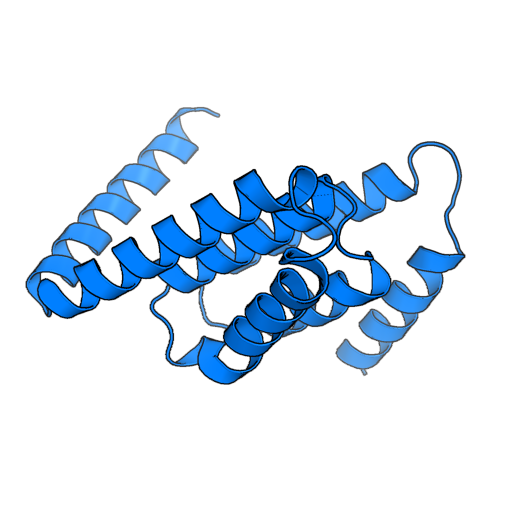119 -0.125 -9.582 1.00 92.69 74 ARG A N 1
ATOM 551 C CA . ARG A 1 74 ? 4.986 -0.558 -8.171 1.00 92.69 74 ARG A CA 1
ATOM 552 C C . ARG A 1 74 ? 4.487 0.574 -7.272 1.00 92.69 74 ARG A C 1
ATOM 554 O O . ARG A 1 74 ? 3.620 0.361 -6.426 1.00 92.69 74 ARG A O 1
ATOM 561 N N . ARG A 1 75 ? 5.025 1.787 -7.455 1.00 91.44 75 ARG A N 1
ATOM 562 C CA . ARG A 1 75 ? 4.608 2.974 -6.693 1.00 91.44 75 ARG A CA 1
ATOM 563 C C . ARG A 1 75 ? 3.188 3.415 -7.039 1.00 91.44 75 ARG A C 1
ATOM 565 O O . ARG A 1 75 ? 2.442 3.740 -6.121 1.00 91.44 75 ARG A O 1
ATOM 572 N N . GLN A 1 76 ? 2.812 3.400 -8.317 1.00 93.12 76 GLN A N 1
ATOM 573 C CA . GLN A 1 76 ? 1.445 3.686 -8.780 1.00 93.12 76 GLN A CA 1
ATOM 574 C C . GLN A 1 76 ? 0.429 2.719 -8.148 1.00 93.12 76 GLN A C 1
ATOM 576 O O . GLN A 1 76 ? -0.536 3.162 -7.524 1.00 93.12 76 GLN A O 1
ATOM 581 N N . LEU A 1 77 ? 0.697 1.409 -8.197 1.00 94.56 77 LEU A N 1
ATOM 582 C CA . LEU A 1 77 ? -0.156 0.382 -7.588 1.00 94.56 77 LEU A CA 1
ATOM 583 C C . LEU A 1 77 ? -0.255 0.547 -6.063 1.00 94.56 77 LEU A C 1
ATOM 585 O O . LEU A 1 77 ? -1.348 0.507 -5.499 1.00 94.56 77 LEU A O 1
ATOM 589 N N . ALA A 1 78 ? 0.866 0.804 -5.380 1.00 94.75 78 ALA A N 1
ATOM 590 C CA . ALA A 1 78 ? 0.858 1.070 -3.942 1.00 94.75 78 ALA A CA 1
ATOM 591 C C . ALA A 1 78 ? 0.047 2.332 -3.591 1.00 94.75 78 ALA A C 1
ATOM 593 O O . ALA A 1 78 ? -0.718 2.324 -2.626 1.00 94.75 78 ALA A O 1
ATOM 594 N N . HIS A 1 79 ? 0.157 3.400 -4.387 1.00 94.25 79 HIS A N 1
ATOM 595 C CA . HIS A 1 79 ? -0.671 4.599 -4.236 1.00 94.25 79 HIS A CA 1
ATOM 596 C C . HIS A 1 79 ? -2.161 4.308 -4.442 1.00 94.25 79 HIS A C 1
ATOM 598 O O . HIS A 1 79 ? -2.979 4.806 -3.665 1.00 94.25 79 HIS A O 1
ATOM 604 N N . ALA A 1 80 ? -2.518 3.491 -5.435 1.00 95.44 80 ALA A N 1
ATOM 605 C CA . ALA A 1 80 ? -3.900 3.090 -5.679 1.00 95.44 80 ALA A CA 1
ATOM 606 C C . ALA A 1 80 ? -4.475 2.320 -4.476 1.00 95.44 80 ALA A C 1
ATOM 608 O O . ALA A 1 80 ? -5.554 2.656 -3.989 1.00 95.44 80 ALA A O 1
ATOM 609 N N . LEU A 1 81 ? -3.722 1.370 -3.909 1.00 95.12 81 LEU A N 1
ATOM 610 C CA . LEU A 1 81 ? -4.122 0.643 -2.696 1.00 95.12 81 LEU A CA 1
ATOM 611 C C . LEU A 1 81 ? -4.289 1.566 -1.479 1.00 95.12 81 LEU A C 1
ATOM 613 O O . LEU A 1 81 ? -5.264 1.451 -0.734 1.00 95.12 81 LEU A O 1
ATOM 617 N N . ILE A 1 82 ? -3.381 2.530 -1.299 1.00 94.75 82 ILE A N 1
ATOM 618 C CA . ILE A 1 82 ? -3.495 3.565 -0.259 1.00 94.75 82 ILE A CA 1
ATOM 619 C C . ILE A 1 82 ? -4.766 4.399 -0.450 1.00 94.75 82 ILE A C 1
ATOM 621 O O . ILE A 1 82 ? -5.464 4.703 0.522 1.00 94.75 82 ILE A O 1
ATOM 625 N N . LEU A 1 83 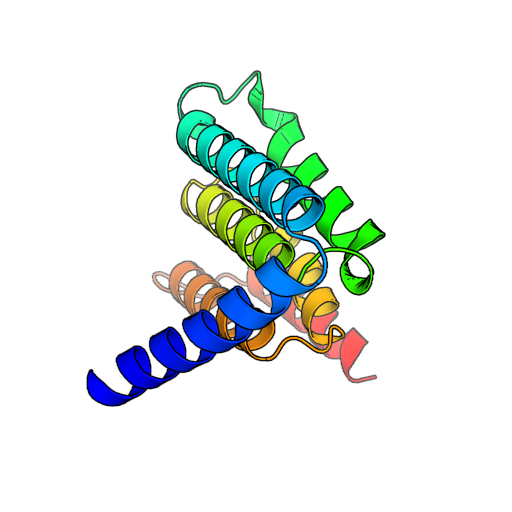? -5.078 4.786 -1.689 1.00 94.06 83 LEU A N 1
ATOM 626 C CA . LEU A 1 83 ? -6.280 5.548 -2.010 1.00 94.06 83 LEU A CA 1
ATOM 627 C C . LEU A 1 83 ? -7.537 4.747 -1.661 1.00 94.06 83 LEU A C 1
ATOM 629 O O . LEU A 1 83 ? -8.379 5.251 -0.919 1.00 94.06 83 LEU A O 1
ATOM 633 N N . LEU A 1 84 ? -7.629 3.496 -2.116 1.00 93.69 84 LEU A N 1
ATOM 634 C CA . LEU A 1 84 ? -8.742 2.591 -1.813 1.00 93.69 84 LEU A CA 1
ATOM 635 C C . LEU A 1 84 ? -8.925 2.413 -0.303 1.00 93.69 84 LEU A C 1
ATOM 637 O O . LEU A 1 84 ? -10.049 2.451 0.207 1.00 93.69 84 LEU A O 1
ATOM 641 N N . ARG A 1 85 ? -7.818 2.322 0.439 1.00 93.25 85 ARG A N 1
ATOM 642 C CA . ARG A 1 85 ? -7.862 2.246 1.895 1.00 93.25 85 ARG A CA 1
ATOM 643 C C . ARG A 1 85 ? -8.388 3.513 2.552 1.00 93.25 85 ARG A C 1
ATOM 645 O O . ARG A 1 85 ? -9.242 3.432 3.433 1.00 93.25 85 ARG A O 1
ATOM 652 N N . ASN A 1 86 ? -7.924 4.681 2.116 1.00 91.38 86 ASN A N 1
ATOM 653 C CA . ASN A 1 86 ? -8.426 5.962 2.617 1.00 91.38 86 ASN A CA 1
ATOM 654 C C . ASN A 1 86 ? -9.936 6.127 2.359 1.00 91.38 86 ASN A C 1
ATOM 656 O O . ASN A 1 86 ? -10.609 6.846 3.093 1.00 91.38 86 ASN A O 1
ATOM 660 N N . ARG A 1 87 ? -10.475 5.446 1.339 1.00 90.38 87 ARG A N 1
ATOM 661 C CA . ARG A 1 87 ? -11.911 5.386 1.020 1.00 90.38 87 ARG A CA 1
ATOM 662 C C . ARG A 1 87 ? -12.672 4.273 1.752 1.00 90.38 87 ARG A C 1
ATOM 664 O O . ARG A 1 87 ? -13.852 4.092 1.475 1.00 90.38 87 ARG A O 1
ATOM 671 N N . GLN A 1 88 ? -12.023 3.562 2.678 1.00 89.44 88 GLN A N 1
ATOM 672 C CA . GLN A 1 88 ? -12.592 2.458 3.465 1.00 89.44 88 GLN A CA 1
ATOM 673 C C . GLN A 1 88 ? -13.059 1.259 2.620 1.00 89.44 88 GLN A C 1
ATOM 675 O O . GLN A 1 88 ? -13.908 0.491 3.056 1.00 89.44 88 GLN A O 1
ATOM 680 N N . LEU A 1 89 ? -12.490 1.078 1.422 1.00 88.75 89 LEU A N 1
ATOM 681 C CA . LEU A 1 89 ? -12.740 -0.098 0.575 1.00 88.75 89 LEU A CA 1
ATOM 682 C C . LEU A 1 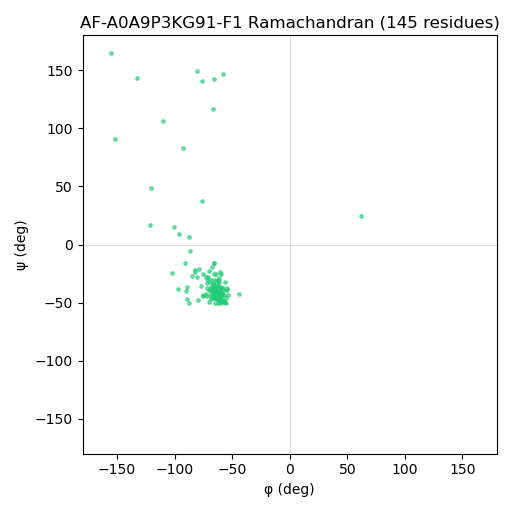89 ? -11.803 -1.275 0.899 1.00 88.75 89 LEU A C 1
ATOM 684 O O . LEU A 1 89 ? -11.953 -2.354 0.342 1.00 88.75 89 LEU A O 1
ATOM 688 N N . LEU A 1 90 ? -10.832 -1.058 1.789 1.00 89.31 90 LEU A N 1
ATOM 689 C CA . LEU A 1 90 ? -9.883 -2.058 2.275 1.00 89.31 90 LEU A CA 1
ATOM 690 C C . LEU A 1 90 ? -9.795 -1.999 3.800 1.00 89.31 90 LEU A C 1
ATOM 692 O O . LEU A 1 90 ? -9.819 -0.912 4.384 1.00 89.31 90 LEU A O 1
ATOM 696 N N . GLY A 1 91 ? -9.642 -3.155 4.443 1.00 88.00 91 GLY A N 1
ATOM 697 C CA . GLY A 1 91 ? -9.360 -3.249 5.871 1.00 88.00 91 GLY A CA 1
ATOM 698 C C . GLY A 1 91 ? -7.870 -3.029 6.194 1.00 88.00 91 GLY A C 1
ATOM 699 O O . GLY A 1 91 ? -7.001 -3.372 5.387 1.00 88.00 91 GLY A O 1
ATOM 700 N N . PRO A 1 92 ? -7.524 -2.484 7.378 1.00 85.75 92 PRO A N 1
ATOM 701 C CA . PRO A 1 92 ? -6.133 -2.425 7.848 1.00 85.75 92 PRO A CA 1
ATOM 702 C C . PRO A 1 92 ? -5.487 -3.774 8.044 1.00 85.75 92 PRO A C 1
ATOM 704 O O . PRO A 1 92 ? -4.318 -3.949 7.711 1.00 85.75 92 PRO A O 1
ATOM 707 N N . THR A 1 93 ? -6.252 -4.711 8.582 1.00 86.44 93 THR A N 1
ATOM 708 C CA . THR A 1 93 ? -5.808 -6.077 8.831 1.00 86.44 93 THR A CA 1
ATOM 709 C C . THR A 1 93 ? -5.476 -6.811 7.542 1.00 86.44 93 THR A C 1
ATOM 711 O O . THR A 1 93 ? -4.615 -7.680 7.568 1.00 86.44 93 THR A O 1
ATOM 714 N N . ASP A 1 94 ? -6.076 -6.408 6.421 1.00 87.62 94 ASP A N 1
ATOM 715 C CA . ASP A 1 94 ? -5.803 -6.997 5.115 1.00 87.62 94 ASP A CA 1
ATOM 716 C C . ASP A 1 94 ? -4.615 -6.292 4.462 1.00 87.62 94 ASP A C 1
ATOM 718 O O . ASP A 1 94 ? -3.641 -6.935 4.091 1.00 87.62 94 ASP A O 1
ATOM 722 N N . LEU A 1 95 ? -4.618 -4.957 4.392 1.00 91.06 95 LEU A N 1
ATOM 723 C CA . LEU A 1 95 ? -3.608 -4.216 3.633 1.00 91.06 95 LEU A CA 1
ATOM 724 C C . LEU A 1 95 ? -2.217 -4.200 4.288 1.00 91.06 95 LEU A C 1
ATOM 726 O O . LEU A 1 95 ? -1.201 -4.338 3.605 1.00 91.06 95 LEU A O 1
ATOM 730 N N . ILE A 1 96 ? -2.145 -4.006 5.607 1.00 89.88 96 ILE A N 1
ATOM 731 C CA . ILE A 1 96 ? -0.871 -3.791 6.310 1.00 89.88 96 ILE A CA 1
ATOM 732 C C . ILE A 1 96 ? 0.077 -5.002 6.179 1.00 89.88 96 ILE A C 1
ATOM 734 O O . ILE A 1 96 ? 1.246 -4.782 5.850 1.00 89.88 96 ILE A O 1
ATOM 738 N N . PRO A 1 97 ? -0.370 -6.268 6.329 1.00 88.56 97 PRO A N 1
ATOM 739 C CA . PRO A 1 97 ? 0.483 -7.428 6.055 1.00 88.56 97 PRO A CA 1
ATOM 740 C C . PRO A 1 97 ? 1.039 -7.458 4.628 1.00 88.56 97 PRO A C 1
ATOM 742 O O . PRO A 1 97 ? 2.197 -7.822 4.419 1.00 88.56 97 PRO A O 1
ATOM 745 N N . HIS A 1 98 ? 0.238 -7.045 3.640 1.00 89.56 98 HIS A N 1
ATOM 746 C CA . HIS A 1 98 ? 0.664 -7.015 2.240 1.00 89.56 98 HIS A CA 1
ATOM 747 C C . HIS A 1 98 ? 1.769 -5.973 2.037 1.00 89.56 98 HIS A C 1
ATOM 749 O O . HIS A 1 98 ? 2.768 -6.241 1.373 1.00 89.56 98 HIS A O 1
ATOM 755 N N . PHE A 1 99 ? 1.634 -4.818 2.683 1.00 91.12 99 PHE A N 1
ATOM 756 C CA . PHE A 1 99 ? 2.628 -3.754 2.679 1.00 91.12 99 PHE A CA 1
ATOM 757 C C . PHE A 1 99 ? 3.935 -4.117 3.385 1.00 91.12 99 PHE A C 1
ATOM 759 O O . PHE A 1 99 ? 4.998 -3.724 2.905 1.00 91.12 99 PHE A O 1
ATOM 766 N N . PHE A 1 100 ? 3.900 -4.917 4.453 1.00 88.62 100 PHE A N 1
ATOM 767 C CA . PHE A 1 100 ? 5.132 -5.400 5.083 1.00 88.62 100 PHE A CA 1
ATOM 768 C C . PHE A 1 100 ? 5.983 -6.261 4.141 1.00 88.62 100 PHE A C 1
ATOM 770 O O . PHE A 1 100 ? 7.207 -6.135 4.135 1.00 88.62 100 PHE A O 1
ATOM 777 N N . ARG A 1 101 ? 5.362 -7.059 3.263 1.00 86.56 101 ARG A N 1
ATOM 778 C CA . ARG A 1 101 ? 6.098 -7.846 2.256 1.00 86.56 101 ARG A CA 1
ATOM 779 C C . ARG A 1 101 ? 6.849 -6.961 1.253 1.00 86.56 101 ARG A C 1
ATOM 781 O O . ARG A 1 101 ? 7.950 -7.322 0.843 1.00 86.56 101 ARG A O 1
ATOM 788 N N . LEU A 1 102 ? 6.326 -5.770 0.939 1.00 87.88 102 LEU A N 1
ATOM 789 C CA . LEU A 1 102 ? 6.967 -4.809 0.026 1.00 87.88 102 LEU A CA 1
ATOM 790 C C . LEU A 1 102 ? 8.286 -4.235 0.567 1.00 87.88 102 LEU A C 1
ATOM 792 O O . LEU A 1 102 ? 9.076 -3.692 -0.206 1.00 87.88 102 LEU A O 1
ATOM 796 N N . PHE A 1 103 ? 8.575 -4.365 1.869 1.00 87.81 103 PHE A N 1
ATOM 797 C CA . PHE A 1 103 ? 9.865 -3.932 2.420 1.00 87.81 103 PHE A CA 1
ATOM 798 C C . PHE A 1 103 ? 11.044 -4.777 1.933 1.00 87.81 103 PHE A C 1
ATOM 800 O O . PHE A 1 103 ? 12.175 -4.293 1.975 1.00 87.81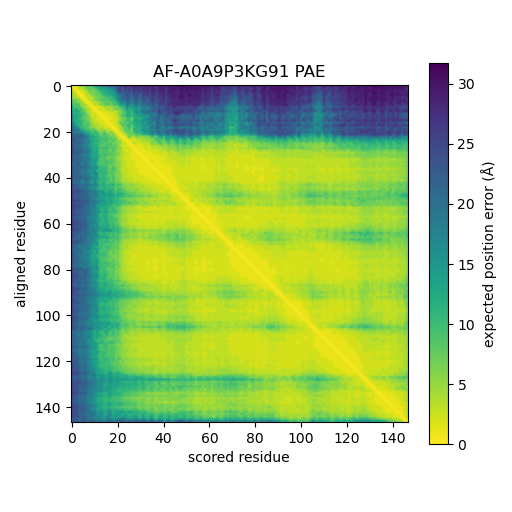 103 PHE A O 1
ATOM 807 N N . ARG A 1 104 ? 10.794 -5.993 1.430 1.00 85.50 104 ARG A N 1
ATOM 808 C CA . ARG A 1 104 ? 11.829 -6.853 0.836 1.00 85.50 104 ARG A CA 1
ATOM 809 C C . ARG A 1 104 ? 12.340 -6.314 -0.501 1.00 85.50 104 ARG A C 1
ATOM 811 O O . ARG A 1 104 ? 13.457 -6.625 -0.899 1.00 85.50 104 ARG A O 1
ATOM 818 N N . CYS A 1 105 ? 11.551 -5.487 -1.182 1.00 85.56 105 CYS A N 1
ATOM 819 C CA . CYS A 1 105 ? 11.889 -4.991 -2.507 1.00 85.56 105 CYS A CA 1
ATOM 820 C C . CYS A 1 105 ? 12.960 -3.891 -2.435 1.00 85.56 105 CYS A C 1
ATOM 822 O O . CYS A 1 105 ? 12.869 -2.999 -1.580 1.00 85.56 105 CYS A O 1
ATOM 824 N N . PRO A 1 106 ? 13.931 -3.857 -3.368 1.00 84.12 106 PRO A N 1
ATOM 825 C CA . PRO A 1 106 ? 15.017 -2.876 -3.390 1.00 84.12 106 PRO A CA 1
ATOM 826 C C . PRO A 1 106 ? 14.591 -1.477 -3.897 1.00 84.12 106 PRO A C 1
ATOM 828 O O . PRO A 1 106 ? 15.370 -0.788 -4.541 1.00 84.12 106 PRO A O 1
ATOM 831 N N . ASP A 1 107 ? 13.385 -0.999 -3.567 1.00 86.56 107 ASP A N 1
ATOM 832 C CA . ASP A 1 107 ? 12.902 0.349 -3.914 1.00 86.56 107 ASP A CA 1
ATOM 833 C C . ASP A 1 107 ? 12.801 1.250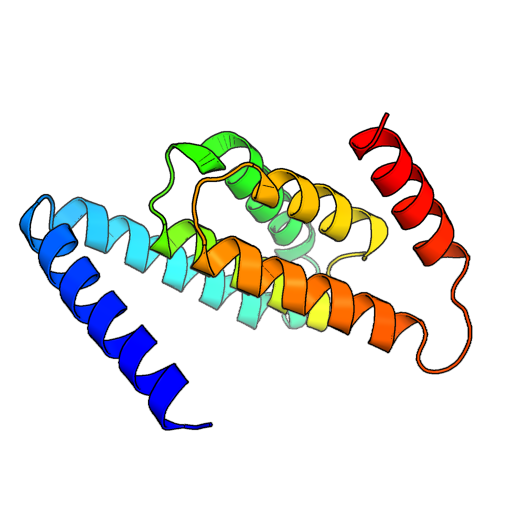 -2.668 1.00 86.56 107 ASP A C 1
ATOM 835 O O . ASP A 1 107 ? 11.906 1.125 -1.830 1.00 86.56 107 ASP A O 1
ATOM 839 N N . LYS A 1 108 ? 13.735 2.201 -2.543 1.00 89.12 108 LYS A N 1
ATOM 840 C CA . LYS A 1 108 ? 13.793 3.139 -1.409 1.00 89.12 108 LYS A CA 1
ATOM 841 C C . LYS A 1 108 ? 12.585 4.078 -1.354 1.00 89.12 108 LYS A C 1
ATOM 843 O O . LYS A 1 108 ? 12.160 4.438 -0.255 1.00 89.12 108 LYS A O 1
ATOM 848 N N . ALA A 1 109 ? 12.068 4.508 -2.503 1.00 89.00 109 ALA A N 1
ATOM 849 C CA . ALA A 1 109 ? 10.939 5.428 -2.567 1.00 89.00 109 ALA A CA 1
ATOM 850 C C . ALA A 1 109 ? 9.647 4.714 -2.153 1.00 89.00 109 ALA A C 1
ATOM 852 O O . ALA A 1 109 ? 8.916 5.222 -1.301 1.00 89.00 109 ALA A O 1
ATOM 853 N N . LEU A 1 110 ? 9.434 3.494 -2.656 1.00 90.25 110 LEU A N 1
ATOM 854 C CA . LEU A 1 110 ? 8.308 2.646 -2.265 1.00 90.25 110 LEU A CA 1
ATOM 855 C C . LEU A 1 110 ? 8.314 2.352 -0.759 1.00 90.25 110 LEU A C 1
ATOM 857 O O . LEU A 1 110 ? 7.302 2.558 -0.093 1.00 90.25 110 LEU A O 1
ATOM 861 N N . ARG A 1 111 ? 9.462 1.953 -0.189 1.00 92.44 111 ARG A N 1
ATOM 862 C CA . ARG A 1 111 ? 9.567 1.673 1.256 1.00 92.44 111 ARG A CA 1
ATOM 863 C C . ARG A 1 111 ? 9.213 2.885 2.116 1.00 92.44 111 ARG A C 1
ATOM 865 O O . ARG A 1 111 ? 8.505 2.740 3.108 1.00 92.44 111 ARG A O 1
ATOM 872 N N . LYS A 1 112 ? 9.664 4.088 1.737 1.00 92.38 112 LYS A N 1
ATOM 873 C CA . LYS A 1 112 ? 9.310 5.330 2.450 1.00 92.38 112 LYS A CA 1
ATOM 874 C C . LYS A 1 112 ? 7.812 5.622 2.386 1.00 92.38 112 LYS A C 1
ATOM 876 O O . LYS A 1 112 ? 7.224 5.989 3.400 1.00 92.38 112 LYS A O 1
ATOM 881 N N . LEU A 1 113 ? 7.216 5.460 1.207 1.00 92.75 113 LEU A N 1
ATOM 882 C CA . LEU A 1 113 ? 5.791 5.674 0.974 1.00 92.75 113 LEU A CA 1
ATOM 883 C C . LEU A 1 113 ? 4.942 4.730 1.829 1.00 92.75 113 LEU A C 1
ATOM 885 O O . LEU A 1 113 ? 4.065 5.181 2.566 1.00 92.75 113 LEU A O 1
ATOM 889 N N . VAL A 1 114 ? 5.254 3.435 1.783 1.00 93.69 114 VAL A N 1
ATOM 890 C CA . VAL A 1 114 ? 4.526 2.401 2.520 1.00 93.69 114 VAL A CA 1
ATOM 891 C C . VAL A 1 114 ? 4.686 2.597 4.026 1.00 93.69 114 VAL A C 1
ATOM 893 O O . VAL A 1 114 ? 3.694 2.605 4.751 1.00 93.69 114 VAL A O 1
ATOM 896 N N . PHE A 1 115 ? 5.909 2.849 4.501 1.00 93.94 115 PHE A N 1
ATOM 897 C CA . PHE A 1 115 ? 6.172 3.136 5.912 1.00 93.94 115 PHE A CA 1
ATOM 898 C C . PHE A 1 115 ? 5.366 4.339 6.416 1.00 93.94 115 PHE A C 1
ATOM 900 O O . PHE A 1 115 ? 4.683 4.249 7.436 1.00 93.94 115 PHE A O 1
ATOM 907 N N . SER A 1 116 ? 5.410 5.457 5.682 1.00 94.75 116 SER A N 1
ATOM 908 C CA . SER A 1 116 ? 4.671 6.665 6.050 1.00 94.75 116 SER A CA 1
ATOM 909 C C . SER A 1 116 ? 3.168 6.400 6.121 1.00 94.75 116 SER A C 1
ATOM 911 O O . SER A 1 116 ? 2.508 6.852 7.058 1.00 94.75 116 SER A O 1
ATOM 913 N N . HIS A 1 117 ? 2.627 5.630 5.174 1.00 94.50 117 HIS A N 1
ATOM 914 C CA . HIS A 1 117 ? 1.219 5.267 5.193 1.00 94.50 117 HIS A CA 1
ATOM 915 C C . HIS A 1 117 ? 0.857 4.388 6.393 1.00 94.50 117 HIS A C 1
ATOM 917 O O . HIS A 1 117 ? -0.074 4.744 7.105 1.00 94.50 117 HIS A O 1
ATOM 923 N N . ILE A 1 118 ? 1.599 3.305 6.660 1.00 93.19 118 ILE A N 1
ATOM 924 C CA . ILE A 1 118 ? 1.324 2.395 7.788 1.00 93.19 118 ILE A CA 1
ATOM 925 C C . ILE A 1 118 ? 1.278 3.173 9.107 1.00 93.19 118 ILE A C 1
ATOM 927 O O . ILE A 1 118 ? 0.314 3.063 9.862 1.00 93.19 118 ILE A O 1
ATOM 931 N N . VAL A 1 119 ? 2.293 4.002 9.374 1.00 93.62 119 VAL A N 1
ATOM 932 C CA . VAL A 1 119 ? 2.374 4.776 10.623 1.00 93.62 119 VAL A CA 1
ATOM 933 C C . VAL A 1 119 ? 1.203 5.751 10.741 1.00 93.62 119 VAL A C 1
ATOM 935 O O . VAL A 1 119 ? 0.560 5.830 11.790 1.00 93.62 119 VAL A O 1
ATOM 938 N N . ASN A 1 120 ? 0.897 6.485 9.669 1.00 93.94 120 ASN A N 1
ATOM 939 C CA . ASN A 1 120 ? -0.201 7.448 9.669 1.00 93.94 120 ASN A CA 1
ATOM 940 C C . ASN A 1 120 ? -1.569 6.772 9.801 1.00 93.94 120 ASN A C 1
ATOM 942 O O . ASN A 1 120 ? -2.449 7.304 10.476 1.00 93.94 120 ASN A O 1
ATOM 946 N N . ASP A 1 121 ? -1.752 5.611 9.182 1.00 92.00 121 ASP A N 1
ATOM 947 C CA . ASP A 1 121 ? -2.992 4.850 9.236 1.00 92.00 121 ASP A CA 1
ATOM 948 C C . ASP A 1 121 ? -3.244 4.285 10.642 1.00 92.00 121 ASP A C 1
ATOM 950 O O . ASP A 1 121 ? -4.308 4.519 11.213 1.00 92.00 121 ASP A O 1
ATOM 954 N N . ILE A 1 122 ? -2.234 3.674 11.274 1.00 91.88 122 ILE A N 1
ATOM 955 C CA . ILE A 1 122 ? -2.318 3.224 12.676 1.00 91.88 122 ILE A CA 1
ATOM 956 C C . ILE A 1 122 ? -2.607 4.407 13.610 1.00 91.88 122 ILE A C 1
ATOM 958 O O . ILE A 1 122 ? -3.442 4.297 14.512 1.00 91.88 122 ILE A O 1
ATOM 962 N N . ARG A 1 123 ? -1.965 5.562 13.384 1.00 92.88 123 ARG A N 1
ATOM 963 C CA . ARG A 1 123 ? -2.209 6.780 14.170 1.00 92.88 123 ARG A CA 1
ATOM 964 C C . ARG A 1 123 ? -3.656 7.259 14.051 1.00 92.88 123 ARG A C 1
ATOM 966 O O . ARG A 1 123 ? -4.255 7.613 15.060 1.00 92.88 123 ARG A O 1
ATOM 973 N N . ARG A 1 124 ? -4.224 7.250 12.840 1.00 91.38 124 ARG A N 1
ATOM 974 C CA . ARG A 1 124 ? -5.631 7.615 12.591 1.00 91.38 124 ARG A CA 1
ATOM 975 C C . ARG A 1 124 ? -6.592 6.630 13.249 1.00 91.38 124 ARG A C 1
ATOM 977 O O . ARG A 1 124 ? -7.544 7.055 13.895 1.00 91.38 124 ARG A O 1
ATOM 984 N N . LEU A 1 125 ? -6.322 5.330 13.139 1.00 90.56 125 LEU A N 1
ATOM 985 C CA . LEU A 1 125 ? -7.144 4.283 13.752 1.00 90.56 125 LEU A CA 1
ATOM 986 C C . LEU A 1 125 ? -7.199 4.389 15.280 1.00 90.56 125 LEU A C 1
ATOM 988 O O . LEU A 1 125 ? -8.226 4.071 15.874 1.00 90.56 125 LEU A O 1
ATOM 992 N N . ASN A 1 126 ? -6.120 4.868 15.902 1.00 93.06 126 ASN A N 1
ATOM 993 C CA . ASN A 1 126 ? -6.017 5.060 17.348 1.00 93.06 126 ASN A CA 1
ATOM 994 C C . ASN A 1 126 ? -6.341 6.499 17.807 1.00 93.06 126 ASN A C 1
ATOM 996 O O . ASN A 1 126 ? -6.127 6.827 18.970 1.00 93.06 126 ASN A O 1
ATOM 1000 N N . GLN A 1 127 ? -6.848 7.374 16.925 1.00 92.44 127 GLN A N 1
ATOM 1001 C CA . GLN A 1 127 ? -7.048 8.797 17.241 1.00 92.44 127 GLN A CA 1
ATOM 1002 C C . GLN A 1 127 ? -8.087 9.034 18.348 1.00 92.44 127 GLN A C 1
ATOM 1004 O O . GLN A 1 127 ? -7.925 9.952 19.146 1.00 92.44 127 GLN A O 1
ATOM 1009 N N . LYS A 1 128 ? -9.167 8.241 18.378 1.00 88.56 128 LYS A N 1
ATOM 1010 C CA . LYS A 1 128 ? -10.244 8.382 19.377 1.00 88.56 128 LYS A CA 1
ATOM 1011 C C . LYS A 1 128 ? -9.983 7.550 20.631 1.00 88.56 128 LYS A C 1
ATOM 1013 O O . LYS A 1 128 ? -10.175 8.026 21.740 1.00 88.56 128 LYS A O 1
ATOM 1018 N N . HIS A 1 129 ? -9.599 6.295 20.441 1.00 90.31 129 HIS A N 1
ATOM 1019 C CA . HIS A 1 129 ? -9.285 5.342 21.498 1.00 90.31 129 HIS A CA 1
ATOM 1020 C C . HIS A 1 129 ? -8.342 4.278 20.939 1.00 90.31 129 HIS A C 1
ATOM 1022 O O . HIS A 1 129 ? -8.209 4.129 19.722 1.00 90.31 129 HIS A O 1
ATOM 1028 N N . ARG A 1 130 ? -7.706 3.518 21.830 1.00 90.25 130 ARG A N 1
ATOM 1029 C CA . ARG A 1 130 ? -6.830 2.411 21.448 1.00 90.25 130 ARG A CA 1
ATOM 1030 C C . ARG A 1 130 ? -7.643 1.293 20.786 1.00 90.25 130 ARG A C 1
ATOM 1032 O O . ARG A 1 130 ? -8.484 0.676 21.433 1.00 90.25 130 ARG A O 1
ATOM 1039 N N . ASN A 1 131 ? -7.377 1.016 19.512 1.00 90.25 131 ASN A N 1
ATOM 1040 C CA . ASN A 1 131 ? -8.079 -0.010 18.744 1.00 90.25 131 ASN A CA 1
ATOM 1041 C C . ASN A 1 131 ? -7.332 -1.351 18.815 1.00 90.25 131 ASN A C 1
ATOM 1043 O O . ASN A 1 131 ? -6.555 -1.701 17.925 1.00 90.25 131 ASN A O 1
ATOM 1047 N N . GLU A 1 132 ? -7.559 -2.111 19.888 1.00 89.94 132 GLU A N 1
ATOM 1048 C CA . GLU A 1 132 ? -6.903 -3.414 20.094 1.00 89.94 132 GLU A CA 1
ATOM 1049 C C . GLU A 1 132 ? -7.233 -4.438 19.003 1.00 89.94 132 GLU A C 1
ATOM 1051 O O . GLU A 1 132 ? -6.397 -5.287 18.697 1.00 89.94 132 GLU A O 1
ATOM 1056 N N . GLY A 1 133 ? -8.413 -4.328 18.379 1.00 87.12 133 GLY A N 1
ATOM 1057 C CA . GLY A 1 133 ? -8.830 -5.203 17.283 1.00 87.12 133 GLY A CA 1
ATOM 1058 C C . GLY A 1 133 ? -7.921 -5.103 16.059 1.00 87.12 133 GLY A C 1
ATOM 1059 O O . GLY A 1 133 ? -7.715 -6.097 15.374 1.00 87.12 133 GLY A O 1
ATOM 1060 N N . VAL A 1 134 ? -7.319 -3.933 15.819 1.00 86.94 134 VAL A N 1
ATOM 1061 C CA . VAL A 1 134 ? -6.337 -3.734 14.742 1.00 86.94 134 VAL A CA 1
ATOM 1062 C C . VAL A 1 134 ? -4.901 -3.837 15.256 1.00 86.94 134 VAL A C 1
ATOM 1064 O O . VAL A 1 134 ? -4.043 -4.416 14.590 1.00 86.94 134 VAL A O 1
ATOM 1067 N N . ASN A 1 135 ? -4.626 -3.322 16.456 1.00 90.62 135 ASN A N 1
ATOM 1068 C CA . ASN A 1 135 ? -3.271 -3.293 17.002 1.00 90.62 135 ASN A CA 1
ATOM 1069 C C . ASN A 1 135 ? -2.727 -4.701 17.276 1.00 90.62 135 ASN A C 1
ATOM 1071 O O . ASN A 1 135 ? -1.576 -4.977 16.945 1.00 90.62 135 ASN A O 1
ATOM 1075 N N . ARG A 1 136 ? -3.539 -5.602 17.846 1.00 91.56 136 ARG A N 1
ATOM 1076 C CA . ARG A 1 136 ? -3.087 -6.947 18.230 1.00 91.56 136 ARG A CA 1
ATOM 1077 C C . ARG A 1 136 ? -2.712 -7.815 17.017 1.00 91.56 136 ARG A C 1
ATOM 1079 O O . ARG A 1 136 ? -1.620 -8.380 17.044 1.00 91.56 136 ARG A O 1
ATOM 1086 N N . PRO A 1 137 ? -3.504 -7.878 15.924 1.00 90.19 137 PRO A N 1
ATOM 1087 C CA . PRO A 1 137 ? -3.080 -8.562 14.700 1.00 90.19 137 PRO A CA 1
ATOM 1088 C C . PRO A 1 137 ? -1.791 -7.999 14.092 1.00 90.19 137 PRO A C 1
ATOM 1090 O O . PRO A 1 137 ? -0.918 -8.769 13.695 1.00 90.19 137 PRO A O 1
ATOM 1093 N N . ILE A 1 138 ? -1.638 -6.669 14.051 1.00 88.06 138 ILE A N 1
ATOM 1094 C CA . ILE A 1 138 ? -0.427 -6.031 13.511 1.00 88.06 138 ILE A CA 1
ATOM 1095 C C . ILE A 1 138 ? 0.796 -6.373 14.368 1.00 88.06 138 ILE A C 1
ATOM 1097 O O . ILE A 1 138 ? 1.841 -6.714 13.821 1.00 88.06 138 ILE A O 1
ATOM 1101 N N . GLN A 1 139 ? 0.673 -6.316 15.697 1.00 89.62 139 GLN A N 1
ATOM 1102 C CA . GLN A 1 139 ? 1.747 -6.693 16.619 1.00 89.62 139 GLN A CA 1
ATOM 1103 C C . GLN A 1 139 ? 2.151 -8.157 16.441 1.00 89.62 139 GLN A C 1
ATOM 1105 O O . GLN A 1 139 ? 3.335 -8.434 16.282 1.00 89.62 139 GLN A O 1
ATOM 1110 N N . ASN A 1 140 ? 1.188 -9.083 16.405 1.00 90.38 140 ASN A N 1
ATOM 1111 C CA . ASN A 1 140 ? 1.460 -10.509 16.201 1.00 90.38 140 ASN A CA 1
ATOM 1112 C C . ASN A 1 140 ? 2.218 -10.762 14.890 1.00 90.38 140 ASN A C 1
ATOM 1114 O O . ASN A 1 140 ? 3.184 -11.522 14.861 1.00 90.38 140 ASN A O 1
ATOM 1118 N N . MET A 1 141 ? 1.811 -10.088 13.814 1.00 87.31 141 MET A N 1
ATOM 1119 C CA . MET A 1 141 ? 2.498 -10.173 12.530 1.00 87.31 141 MET A CA 1
ATOM 1120 C C . MET A 1 141 ? 3.918 -9.596 12.602 1.00 87.31 141 MET A C 1
ATOM 1122 O O . MET A 1 141 ? 4.853 -10.232 12.127 1.00 87.31 141 MET A O 1
ATOM 1126 N N . LEU A 1 142 ? 4.113 -8.438 13.236 1.00 86.25 142 LEU A N 1
ATOM 1127 C CA . LEU A 1 142 ? 5.446 -7.866 13.438 1.00 86.25 142 LEU A CA 1
ATOM 1128 C C . LEU A 1 142 ? 6.363 -8.795 14.241 1.00 86.25 142 LEU A C 1
ATOM 1130 O O . LEU A 1 142 ? 7.520 -8.960 13.868 1.00 86.25 142 LEU A O 1
ATOM 1134 N N . PHE A 1 143 ? 5.853 -9.436 15.296 1.00 87.94 143 PHE A N 1
ATOM 1135 C CA . PHE A 1 143 ? 6.623 -10.420 16.058 1.00 87.94 143 PHE A CA 1
ATOM 1136 C C . PHE A 1 143 ? 7.070 -11.593 15.181 1.00 87.94 143 PHE A C 1
ATOM 1138 O O . PHE A 1 143 ? 8.233 -11.978 15.252 1.00 87.94 143 PHE A O 1
ATOM 1145 N N . SER A 1 144 ? 6.202 -12.091 14.293 1.00 86.44 144 SER A N 1
ATOM 1146 C CA . SER A 1 144 ? 6.560 -13.169 13.358 1.00 86.44 144 SER A CA 1
ATOM 1147 C C . SER A 1 144 ? 7.615 -12.787 12.310 1.00 86.44 144 SER A C 1
ATOM 1149 O O . SER A 1 144 ? 8.174 -13.669 11.675 1.00 86.44 144 SER A O 1
ATOM 1151 N N . LEU A 1 145 ? 7.875 -11.490 12.101 1.00 81.81 145 LEU A N 1
ATOM 1152 C CA . LEU A 1 145 ? 8.906 -11.008 11.172 1.00 81.81 145 LEU A CA 1
ATOM 1153 C C . LEU A 1 145 ? 10.277 -10.815 11.835 1.00 81.81 145 LEU A C 1
ATOM 1155 O O . LEU A 1 145 ? 11.263 -10.626 11.126 1.00 81.81 145 LEU A O 1
ATOM 1159 N N . VAL A 1 146 ? 10.326 -10.777 13.169 1.00 79.88 146 VAL A N 1
ATOM 1160 C CA . VAL A 1 146 ? 11.553 -10.558 13.955 1.00 79.88 146 VAL A CA 1
ATOM 1161 C C . VAL A 1 146 ? 12.095 -11.867 14.541 1.00 79.88 146 VAL A C 1
ATOM 1163 O O . VAL A 1 146 ? 13.288 -11.940 14.830 1.00 79.88 146 VAL A O 1
ATOM 1166 N N . GLN A 1 147 ? 11.230 -12.868 14.726 1.00 60.34 147 GLN A N 1
ATOM 1167 C CA . GLN A 1 147 ? 11.611 -14.241 15.078 1.00 60.34 147 GLN A CA 1
ATOM 1168 C C . GLN A 1 147 ? 12.219 -14.973 13.881 1.00 60.34 147 GLN A C 1
ATOM 1170 O O . GLN A 1 147 ? 13.181 -15.734 14.119 1.00 60.34 147 GLN A O 1
#

Foldseek 3Di:
DVVVVVVVVVVVVVVVVVVCVVPVVVVVVLVVVLVVLLVVLVCCVVPVPVCLCVLVVLLCCCQVCVAPRDLVSNQSSVVSNLSCVVVVSDDLLPVLLSLVSNVPHPRPVSVVVSVVSNVVVCCVVPVVHNDCVNVVSVVVSVVVVVD

Mean predicted aligned error: 8.1 Å

pLDDT: mean 84.63, std 13.4, range [40.12, 96.0]

Sequence (147 aa):
MAAAAASAALGDLLLLQGQAKRDPEGYREDKEFGDLVMFLAQLAPFYRAAMAGFPGEVMALLQSHVDVLHPMLRRQLAHALILLRNRQLLGPTDLIPHFFRLFRCPDKALRKLVFSHIVNDIRRLNQKHRNEGVNRPIQNMLFSLVQ

Radius of gyration: 16.7 Å; Cα contacts (8 Å, |Δi|>4): 81; chains: 1; bounding box: 38×37×47 Å

Nearest PDB structures (foldseek):
  8inf-assembly1_f  TM=8.136E-01  e=1.243E-07  Homo sapiens
  8fl3-assembly1_NT  TM=8.037E-01  e=9.689E-07  Homo sapiens
  8ink-assembly1_N  TM=8.065E-01  e=1.538E-06  Homo sapiens
  8ipy-assembly1_N  TM=8.417E-01  e=7.550E-06  Homo sapiens

Secondary structure (DSSP, 8-state):
-HHHHHHHHHHHHHHHHHHHTT-HHHHHHHHHHHHHHHHHHHHTTT-TTTTSSHHHHHHHHHHHSTTTS-HHHHHHHHHHHHHHHHTTSS-HHHHHHHHHHGGGSS-HHHHHHHHHHHHHHHHHHTSSS--HHHHHHHHHHHHHHH-

Solvent-accessible surface area (backbone atoms only — not comparable to full-atom values): 8417 Å² total; per-residue (Å²): 122,70,69,69,59,52,55,51,53,54,53,50,50,54,51,50,55,56,48,44,70,75,44,49,63,66,52,47,52,46,47,54,52,32,51,51,52,40,51,50,44,69,46,33,84,82,39,49,83,84,39,64,59,51,64,57,51,55,51,49,53,52,66,77,38,56,89,76,49,54,73,70,38,54,41,39,53,52,50,28,53,51,49,32,35,78,70,67,75,46,55,68,82,62,48,51,64,58,52,59,59,52,62,78,50,98,46,70,68,50,41,52,53,52,52,53,47,54,57,52,49,55,51,59,62,38,65,90,48,84,46,60,86,56,49,50,60,53,49,55,53,53,51,68,74,74,108